Protein AF-A0A239A6Q3-F1 (afdb_monomer)

Mean predicted aligned error: 12.47 Å

InterPro domains:
  IPR002514 Transposase IS3/IS911family [PF01527] (1-65)

Nearest PDB structures (foldseek):
  5crl-assembly1_B  TM=3.903E-01  e=3.282E+00  Pseudomonas aeruginosa
  4j2n-assembly1_B  TM=4.944E-01  e=8.565E+00  Pukovnikvirus pukovnik
  6n1p-assembly1_B  TM=3.161E-01  e=7.468E+00  Streptococcus pneumoniae G54

Foldseek 3Di:
DPDDDLVVVCVVVVHDSVRVVVCCVQPVPDDPPDLVVQCSNDDVVVVVVSVVVVVVVVVVVVVVVVVVVVVVVVCVVVVDD

Solvent-accessible surface area (backbone atoms only — not comparable to full-atom values): 4908 Å² total; per-residue (Å²): 140,91,70,80,56,66,69,56,51,19,63,76,69,74,41,50,67,69,56,48,53,54,48,41,74,74,52,67,84,66,67,92,85,46,79,72,40,58,48,72,76,44,62,88,75,40,35,65,56,48,54,53,50,53,53,49,49,54,51,49,54,51,52,51,50,53,51,51,51,52,51,50,52,53,51,58,61,72,69,54,132

pLDDT: mean 80.56, std 14.89, range [45.31, 97.81]

Secondary structure (DSSP, 8-sta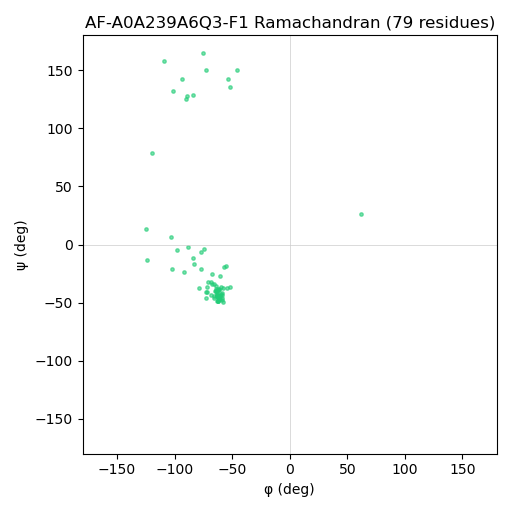te):
-----HHHHHHHHT--HHHHHHHHHHHTT--TT-THHHHHHS-TTHHHHHHHHHHHHHHHHHHHHHHHHHHHHHHHHHT--

Sequence (81 aa):
EAGLPTAELCRKHGLSPATFYKLKARYGGMDLSDDRHWNAIGPRDNGDAAEAAEDENANLKRLVADVMLYNAVLKDLLGKP

Organism: NCBI:txid1608407

Structure (mmCIF, N/CA/C/O backbone):
data_AF-A0A239A6Q3-F1
#
_entry.id   AF-A0A239A6Q3-F1
#
loop_
_atom_site.group_PDB
_atom_site.id
_atom_site.type_symbol
_atom_site.label_atom_id
_atom_site.label_alt_id
_atom_site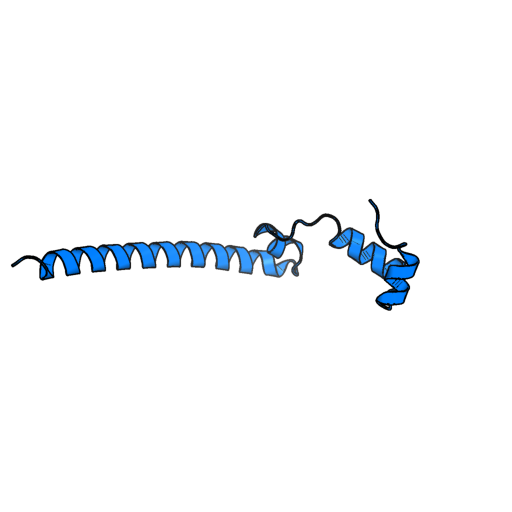.label_comp_id
_atom_site.label_asym_id
_atom_site.label_entity_id
_atom_site.label_seq_id
_atom_site.pdbx_PDB_ins_code
_atom_site.Cartn_x
_atom_site.Cartn_y
_atom_site.Cartn_z
_atom_site.occupancy
_atom_site.B_iso_or_equiv
_atom_site.auth_seq_id
_atom_site.auth_comp_id
_atom_site.auth_asym_id
_atom_site.auth_atom_id
_atom_site.pdbx_PDB_model_num
ATOM 1 N N . GLU A 1 1 ? 3.356 -18.289 -20.757 1.00 45.31 1 GLU A N 1
ATOM 2 C CA . GLU A 1 1 ? 3.862 -17.256 -21.689 1.00 45.31 1 GLU A CA 1
ATOM 3 C C . GLU A 1 1 ? 3.097 -17.278 -23.022 1.00 45.31 1 GLU A C 1
ATOM 5 O O . GLU A 1 1 ? 3.668 -17.558 -24.066 1.00 45.31 1 GLU A O 1
ATOM 10 N N . ALA A 1 2 ? 1.790 -17.013 -23.013 1.00 51.59 2 ALA A N 1
ATOM 11 C CA . ALA A 1 2 ? 1.031 -16.749 -24.240 1.00 51.59 2 ALA A CA 1
ATOM 12 C C . ALA A 1 2 ? 0.446 -15.341 -24.103 1.00 51.59 2 ALA A C 1
ATOM 14 O O . ALA A 1 2 ? -0.686 -15.161 -23.667 1.00 51.59 2 ALA A O 1
ATOM 15 N N . GLY A 1 3 ? 1.293 -14.341 -24.344 1.00 69.44 3 GLY A N 1
ATOM 16 C CA . GLY A 1 3 ? 0.934 -12.926 -24.299 1.00 69.44 3 GLY A CA 1
ATOM 17 C C . GLY A 1 3 ? 0.926 -12.317 -25.697 1.00 69.44 3 GLY A C 1
ATOM 18 O O . GLY A 1 3 ? 1.577 -12.834 -26.606 1.00 69.44 3 GLY A O 1
ATOM 19 N N . LEU A 1 4 ? 0.202 -11.204 -25.859 1.00 76.50 4 LEU A N 1
ATOM 20 C CA . LEU A 1 4 ? 0.268 -10.395 -27.077 1.00 76.50 4 LEU A CA 1
ATOM 21 C C . LEU A 1 4 ? 1.729 -10.017 -27.385 1.00 76.50 4 LEU A C 1
ATOM 23 O O . LEU A 1 4 ? 2.475 -9.678 -26.457 1.00 76.50 4 LEU A O 1
ATOM 27 N N . PRO A 1 5 ? 2.137 -9.993 -28.668 1.00 87.75 5 PRO A N 1
ATOM 28 C CA . PRO A 1 5 ? 3.441 -9.482 -29.061 1.00 87.75 5 PRO A CA 1
ATOM 29 C C . PRO A 1 5 ? 3.677 -8.079 -28.490 1.00 87.75 5 PRO A C 1
ATOM 31 O O . PRO A 1 5 ? 2.811 -7.206 -28.580 1.00 87.75 5 PRO A O 1
ATOM 34 N N . THR A 1 6 ? 4.869 -7.821 -27.944 1.00 87.12 6 THR A N 1
ATOM 35 C CA . THR A 1 6 ? 5.217 -6.522 -27.337 1.00 87.12 6 THR A CA 1
ATOM 36 C C . THR A 1 6 ? 4.935 -5.340 -28.264 1.00 87.12 6 THR A C 1
ATOM 38 O O . THR A 1 6 ? 4.475 -4.301 -27.801 1.00 87.12 6 THR A O 1
ATOM 41 N N . ALA A 1 7 ? 5.155 -5.501 -29.572 1.00 87.94 7 ALA A N 1
ATOM 42 C CA . ALA A 1 7 ? 4.863 -4.474 -30.570 1.00 87.94 7 ALA A CA 1
ATOM 43 C C . ALA A 1 7 ? 3.368 -4.110 -30.631 1.00 87.94 7 ALA A C 1
ATOM 45 O O . ALA A 1 7 ? 3.014 -2.938 -30.757 1.00 87.94 7 ALA A O 1
ATOM 46 N N . GLU A 1 8 ? 2.487 -5.099 -30.496 1.00 88.94 8 GLU A N 1
ATOM 47 C CA . GLU A 1 8 ? 1.044 -4.888 -30.493 1.00 88.94 8 GLU A CA 1
ATOM 48 C C . GLU A 1 8 ? 0.584 -4.205 -29.205 1.00 88.94 8 GLU A C 1
ATOM 50 O O . GLU A 1 8 ? -0.214 -3.270 -29.251 1.00 88.94 8 GLU A O 1
ATOM 55 N N . LEU A 1 9 ? 1.150 -4.607 -28.067 1.00 88.69 9 LEU A N 1
ATOM 56 C CA . LEU A 1 9 ? 0.885 -3.979 -26.777 1.00 88.69 9 LEU A CA 1
ATOM 57 C C . LEU A 1 9 ? 1.350 -2.514 -26.758 1.00 88.69 9 LEU A C 1
ATOM 59 O O . LEU A 1 9 ? 0.614 -1.627 -26.331 1.00 88.69 9 LEU A O 1
ATOM 63 N N . CYS A 1 10 ? 2.541 -2.248 -27.296 1.00 92.81 10 CYS A N 1
ATOM 64 C CA . CYS A 1 10 ? 3.074 -0.898 -27.459 1.00 92.81 10 CYS A CA 1
ATOM 65 C C . CYS A 1 10 ? 2.143 -0.033 -28.318 1.00 92.81 10 CYS A C 1
ATOM 67 O O . CYS A 1 10 ? 1.761 1.057 -27.899 1.00 92.81 10 CYS A O 1
ATOM 69 N N . ARG A 1 11 ? 1.692 -0.547 -29.471 1.00 92.88 11 ARG A N 1
ATOM 70 C CA . ARG A 1 11 ? 0.746 0.153 -30.353 1.00 92.88 11 ARG A CA 1
ATOM 71 C C . ARG A 1 11 ? -0.601 0.409 -29.677 1.00 92.88 11 ARG A C 1
ATOM 73 O O . ARG A 1 11 ? -1.128 1.511 -29.779 1.00 92.88 11 ARG A O 1
ATOM 80 N N . LYS A 1 12 ? -1.148 -0.590 -28.981 1.00 92.25 12 LYS A N 1
ATOM 81 C CA . LYS A 1 12 ? -2.444 -0.504 -28.294 1.00 92.25 12 LYS A CA 1
ATOM 82 C C . LYS A 1 12 ? -2.449 0.558 -27.193 1.00 92.25 12 LYS A C 1
ATOM 84 O O . LYS A 1 12 ? -3.452 1.238 -27.015 1.00 92.25 12 LYS A O 1
ATOM 89 N N . HIS A 1 13 ? -1.342 0.689 -26.467 1.00 90.62 13 HIS A N 1
ATOM 90 C CA . HIS A 1 13 ? -1.230 1.590 -25.319 1.00 90.62 13 HIS A CA 1
ATOM 91 C C . HIS A 1 13 ? -0.460 2.885 -25.620 1.00 90.62 13 HIS A C 1
ATOM 93 O O . HIS A 1 13 ? -0.188 3.650 -24.700 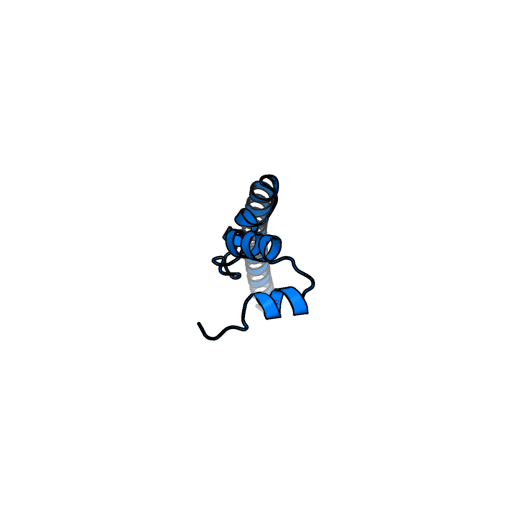1.00 90.62 13 HIS A O 1
ATOM 99 N N . GLY A 1 14 ? -0.096 3.139 -26.884 1.00 93.25 14 GLY A N 1
ATOM 100 C CA . GLY A 1 14 ? 0.672 4.328 -27.273 1.00 93.25 14 GLY A CA 1
ATOM 101 C C . GLY A 1 14 ? 2.063 4.399 -26.631 1.00 93.25 14 GLY A C 1
ATOM 102 O O . GLY A 1 14 ? 2.604 5.483 -26.432 1.00 93.25 14 GLY A O 1
ATOM 103 N N . LEU A 1 15 ? 2.638 3.250 -26.271 1.00 92.69 15 LEU A N 1
ATOM 104 C CA . LEU A 1 15 ? 3.944 3.159 -25.629 1.00 92.69 15 LEU A CA 1
ATOM 105 C C . LEU A 1 15 ? 5.031 2.942 -26.676 1.00 92.69 15 LEU A C 1
ATOM 107 O O . LEU A 1 15 ? 4.867 2.169 -27.618 1.00 92.69 15 LEU A O 1
ATOM 111 N N . SER A 1 16 ? 6.192 3.560 -26.468 1.00 93.25 16 SER A N 1
ATOM 112 C CA . SER A 1 16 ? 7.390 3.131 -27.185 1.00 93.25 16 SER A CA 1
ATOM 113 C C . SER A 1 16 ? 7.874 1.779 -26.629 1.00 93.25 16 SER A C 1
ATOM 115 O O . SER A 1 16 ? 7.729 1.534 -25.424 1.00 93.25 16 SER A O 1
ATOM 117 N N . PRO A 1 17 ? 8.515 0.920 -27.444 1.00 91.38 17 PRO A N 1
ATOM 118 C CA . PRO A 1 17 ? 9.129 -0.314 -26.952 1.00 91.38 17 PRO A CA 1
ATOM 119 C C . PRO A 1 17 ? 10.127 -0.072 -25.811 1.00 91.38 17 PRO A C 1
ATOM 121 O O . PRO A 1 17 ? 10.161 -0.829 -24.844 1.00 91.38 17 PRO A O 1
ATOM 124 N N . ALA A 1 18 ? 10.891 1.023 -25.879 1.00 92.88 18 ALA A N 1
ATOM 125 C CA . ALA A 1 18 ? 11.827 1.412 -24.827 1.00 92.88 18 ALA A CA 1
ATOM 126 C C . ALA A 1 18 ? 11.108 1.714 -23.500 1.00 92.88 18 ALA A C 1
ATOM 128 O O . ALA A 1 18 ? 11.519 1.234 -22.443 1.00 92.88 18 ALA A O 1
ATOM 129 N N . THR A 1 19 ? 9.996 2.453 -23.553 1.00 90.19 19 THR A N 1
ATOM 130 C CA . THR A 1 19 ? 9.159 2.727 -22.377 1.00 90.19 19 THR A CA 1
ATOM 131 C C . THR A 1 19 ? 8.563 1.439 -21.821 1.00 90.19 19 THR A C 1
ATOM 133 O O . THR A 1 19 ? 8.602 1.229 -20.611 1.00 90.19 19 THR A O 1
ATOM 136 N N . PHE A 1 20 ? 8.066 0.549 -22.684 1.00 91.56 20 PHE A N 1
ATOM 137 C CA . PHE A 1 20 ? 7.509 -0.732 -22.260 1.00 91.56 20 PHE A CA 1
ATOM 138 C C . PHE A 1 20 ? 8.528 -1.572 -21.485 1.00 91.56 20 PHE A C 1
ATOM 140 O O . PHE A 1 20 ? 8.227 -2.024 -20.384 1.00 91.56 20 PHE A O 1
ATOM 147 N N . TYR A 1 21 ? 9.747 -1.741 -22.004 1.00 91.00 21 TYR A N 1
ATOM 148 C CA . TYR A 1 21 ? 10.772 -2.516 -21.301 1.00 91.00 21 TYR A CA 1
ATOM 149 C C . TYR A 1 21 ? 11.261 -1.833 -20.021 1.00 91.00 21 T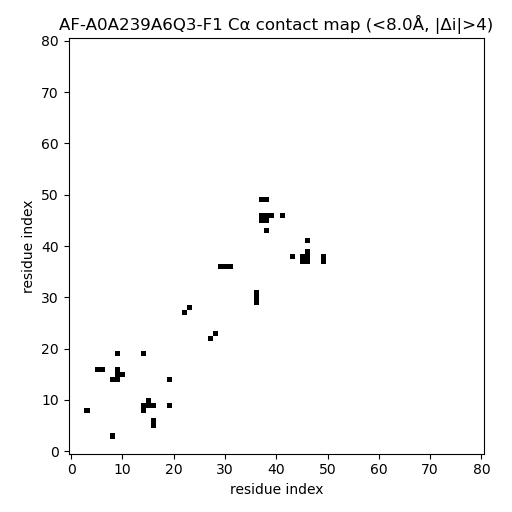YR A C 1
ATOM 151 O O . TYR A 1 21 ? 11.521 -2.525 -19.041 1.00 91.00 21 TYR A O 1
ATOM 159 N N . LYS A 1 22 ? 11.303 -0.494 -19.973 1.00 88.81 22 LYS A N 1
ATOM 160 C CA . LYS A 1 22 ? 11.589 0.250 -18.736 1.00 88.81 22 LYS A CA 1
ATOM 161 C C . LYS A 1 22 ? 10.532 -0.016 -17.658 1.00 88.81 22 LYS A C 1
ATOM 163 O O . LYS A 1 22 ? 10.881 -0.249 -16.504 1.00 88.81 22 LYS A O 1
ATOM 168 N N . LEU A 1 23 ? 9.251 -0.015 -18.030 1.00 85.88 23 LEU A N 1
ATOM 169 C CA . LEU A 1 23 ? 8.152 -0.347 -17.120 1.00 85.88 23 LEU A CA 1
ATOM 170 C C . LEU A 1 23 ? 8.184 -1.829 -16.730 1.00 85.88 23 LEU A C 1
ATOM 172 O O . LEU A 1 23 ? 8.076 -2.148 -15.554 1.00 85.88 23 LEU A O 1
ATOM 176 N N . LYS A 1 24 ? 8.414 -2.741 -17.679 1.00 85.12 24 LYS A N 1
ATOM 177 C CA . LYS A 1 24 ? 8.533 -4.178 -17.404 1.00 85.12 24 LYS A CA 1
ATOM 178 C C . LYS A 1 24 ? 9.699 -4.492 -16.462 1.00 85.12 24 LYS A C 1
ATOM 180 O O . LYS A 1 24 ? 9.542 -5.325 -15.583 1.00 85.12 24 LYS A O 1
ATOM 185 N N . ALA A 1 25 ? 10.840 -3.821 -16.599 1.00 82.75 25 ALA A N 1
ATOM 186 C CA . ALA A 1 25 ? 11.967 -3.985 -15.683 1.00 82.75 25 ALA A CA 1
ATOM 187 C C . ALA A 1 25 ? 11.657 -3.451 -14.276 1.00 82.75 25 ALA A C 1
ATOM 189 O O . ALA A 1 25 ? 12.124 -4.019 -13.295 1.00 82.75 25 ALA A O 1
ATOM 190 N N . ARG A 1 26 ? 10.860 -2.378 -14.176 1.00 77.44 26 ARG A N 1
ATOM 191 C CA . ARG A 1 26 ? 10.471 -1.791 -12.889 1.00 77.44 26 ARG A CA 1
ATOM 192 C C . ARG A 1 26 ? 9.349 -2.556 -12.191 1.00 77.44 26 ARG A C 1
ATOM 194 O O . ARG A 1 26 ? 9.388 -2.638 -10.978 1.00 77.44 26 ARG A O 1
ATOM 201 N N . TYR A 1 27 ? 8.372 -3.083 -12.925 1.00 76.06 27 TYR A N 1
ATOM 202 C CA . TYR A 1 27 ? 7.118 -3.600 -12.356 1.00 76.06 27 TYR A CA 1
ATOM 203 C C . TYR A 1 27 ? 6.812 -5.062 -12.728 1.00 76.06 27 TYR A C 1
ATOM 205 O O . TYR A 1 27 ? 5.926 -5.673 -12.149 1.00 76.06 27 TYR A O 1
ATOM 213 N N . GLY A 1 28 ? 7.509 -5.648 -13.706 1.00 76.12 28 GLY A N 1
ATOM 214 C CA . GLY A 1 28 ? 7.129 -6.922 -14.335 1.00 76.12 28 GLY A CA 1
ATOM 215 C C . GLY A 1 28 ? 7.374 -8.190 -13.511 1.00 76.12 28 GLY A C 1
ATOM 216 O O . GLY A 1 28 ? 7.025 -9.266 -13.984 1.00 76.12 28 GLY A O 1
ATOM 217 N N . GLY A 1 29 ? 7.973 -8.077 -12.324 1.00 70.75 29 GLY A N 1
ATOM 218 C CA . GLY A 1 29 ? 8.172 -9.180 -11.375 1.00 70.75 29 GLY A CA 1
ATOM 219 C C . GLY A 1 29 ? 7.613 -8.894 -9.980 1.00 70.75 29 GLY A C 1
ATOM 220 O O . GLY A 1 29 ? 7.976 -9.591 -9.039 1.00 70.75 29 GLY A O 1
ATOM 221 N N . MET A 1 30 ? 6.796 -7.846 -9.832 1.00 66.38 30 MET A N 1
ATOM 222 C CA . MET A 1 30 ? 6.191 -7.478 -8.552 1.00 66.38 30 MET A CA 1
ATOM 223 C C . MET A 1 30 ? 4.853 -8.193 -8.375 1.00 66.38 30 MET A C 1
ATOM 225 O O . MET A 1 30 ? 3.989 -8.114 -9.249 1.00 66.38 30 MET A O 1
ATOM 229 N N . ASP A 1 31 ? 4.692 -8.871 -7.240 1.00 62.97 31 ASP A N 1
ATOM 230 C CA . ASP A 1 31 ? 3.405 -9.400 -6.795 1.00 62.97 31 ASP A CA 1
ATOM 231 C C . ASP A 1 31 ? 2.629 -8.286 -6.074 1.00 62.97 31 ASP A C 1
ATOM 233 O O . ASP A 1 31 ? 3.176 -7.599 -5.210 1.00 62.97 31 ASP A O 1
ATOM 237 N N . LEU A 1 32 ? 1.374 -8.053 -6.467 1.00 61.03 32 LEU A N 1
ATOM 238 C CA . LEU A 1 32 ? 0.602 -6.869 -6.059 1.00 61.03 32 LEU A CA 1
ATOM 239 C C . LE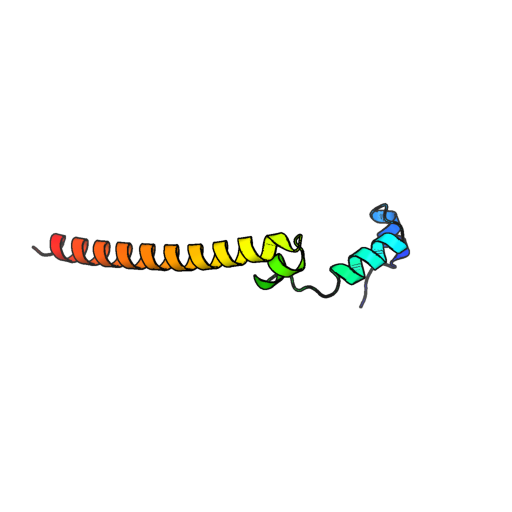U A 1 32 ? 0.054 -6.958 -4.624 1.00 61.03 32 LEU A C 1
ATOM 241 O O . LEU A 1 32 ? -0.543 -5.990 -4.155 1.00 61.03 32 LEU A O 1
ATOM 245 N N . SER A 1 33 ? 0.207 -8.101 -3.953 1.00 61.25 33 SER A N 1
ATOM 246 C CA . SER A 1 33 ? -0.491 -8.428 -2.704 1.00 61.25 33 SER A CA 1
ATOM 247 C C . SER A 1 33 ? 0.296 -8.200 -1.412 1.00 61.25 33 SER A C 1
ATOM 249 O O . SER A 1 33 ? -0.275 -8.415 -0.349 1.00 61.25 33 SER A O 1
ATOM 251 N N . ASP A 1 34 ? 1.577 -7.827 -1.467 1.00 56.28 34 ASP A N 1
ATOM 252 C CA . ASP A 1 34 ? 2.427 -7.725 -0.269 1.00 56.28 34 ASP A CA 1
ATOM 253 C C . ASP A 1 34 ? 2.563 -6.258 0.168 1.00 56.28 34 ASP A C 1
ATOM 255 O O . ASP A 1 34 ? 2.878 -5.415 -0.660 1.00 56.28 34 ASP A O 1
ATOM 259 N N . ASP A 1 35 ? 2.383 -5.916 1.445 1.00 54.50 35 ASP A N 1
ATOM 260 C CA . ASP A 1 35 ? 2.492 -4.522 1.933 1.00 54.50 35 ASP A CA 1
ATOM 261 C C . ASP A 1 35 ? 3.900 -3.926 1.687 1.00 54.50 35 ASP A C 1
ATOM 263 O O . ASP A 1 35 ? 4.074 -2.750 1.353 1.00 54.50 35 ASP A O 1
ATOM 267 N N . ARG A 1 36 ? 4.910 -4.808 1.636 1.00 54.50 36 ARG A N 1
ATOM 268 C CA . ARG A 1 36 ? 6.283 -4.519 1.176 1.00 54.50 36 ARG A CA 1
ATOM 269 C C . ARG A 1 36 ? 6.360 -3.961 -0.251 1.00 54.50 36 ARG A C 1
ATOM 271 O O . ARG A 1 36 ? 7.367 -3.357 -0.621 1.00 54.50 36 ARG A O 1
ATOM 278 N N . HIS A 1 37 ? 5.318 -4.152 -1.056 1.00 57.69 37 HIS A N 1
ATOM 279 C CA . HIS A 1 37 ? 5.189 -3.631 -2.410 1.00 57.69 37 HIS A CA 1
ATOM 280 C C . HIS A 1 37 ? 5.099 -2.106 -2.404 1.00 57.69 37 HIS A C 1
ATOM 282 O O . HIS A 1 37 ? 5.829 -1.483 -3.167 1.00 57.69 37 HIS A O 1
ATOM 288 N N . TRP A 1 38 ? 4.311 -1.481 -1.519 1.00 57.44 38 TRP A N 1
ATOM 289 C CA . TRP A 1 38 ? 4.187 -0.015 -1.485 1.00 57.44 38 TRP A CA 1
ATOM 290 C C . TRP A 1 38 ? 5.549 0.672 -1.273 1.00 57.44 38 TRP A C 1
ATOM 292 O O . TRP A 1 38 ? 5.875 1.647 -1.960 1.00 57.44 38 TRP A O 1
ATOM 302 N N . ASN A 1 39 ? 6.402 0.058 -0.449 1.00 56.78 39 ASN A N 1
ATOM 303 C CA . ASN A 1 39 ? 7.773 0.503 -0.173 1.00 56.78 39 ASN A CA 1
ATOM 304 C C . ASN A 1 39 ? 8.714 0.386 -1.382 1.00 56.78 39 ASN A C 1
ATOM 306 O O . ASN A 1 39 ? 9.695 1.122 -1.475 1.00 56.78 39 ASN A O 1
ATOM 310 N N . ALA A 1 40 ? 8.424 -0.512 -2.327 1.00 57.16 40 ALA A N 1
ATOM 311 C CA . ALA A 1 40 ? 9.257 -0.765 -3.504 1.00 57.16 40 ALA A CA 1
ATOM 312 C C . ALA A 1 40 ? 8.868 0.076 -4.738 1.00 57.16 40 ALA A C 1
ATOM 314 O O . ALA A 1 40 ? 9.699 0.285 -5.627 1.00 57.16 40 ALA A O 1
ATOM 315 N N . ILE A 1 41 ? 7.620 0.555 -4.824 1.00 62.00 41 ILE A N 1
ATOM 316 C CA . ILE A 1 41 ? 7.112 1.318 -5.982 1.00 62.00 41 ILE A CA 1
ATOM 317 C C . ILE A 1 41 ? 7.036 2.833 -5.775 1.00 62.00 41 ILE A C 1
ATOM 319 O O . ILE A 1 41 ? 7.054 3.564 -6.777 1.00 62.00 41 ILE A O 1
ATOM 323 N N . GLY A 1 42 ? 7.006 3.310 -4.530 1.00 61.72 42 GLY A N 1
ATOM 324 C CA . GLY A 1 42 ? 7.023 4.736 -4.205 1.00 61.72 42 GLY A CA 1
ATOM 325 C C . GLY A 1 42 ? 8.398 5.409 -4.375 1.00 61.72 42 GLY A C 1
ATOM 326 O O . GLY A 1 42 ? 9.420 4.729 -4.495 1.00 61.72 42 GLY A O 1
ATOM 327 N N . PRO A 1 43 ? 8.456 6.755 -4.407 1.00 62.00 43 PRO A N 1
ATOM 328 C CA . PRO A 1 43 ? 9.665 7.508 -4.062 1.00 62.00 43 PRO A CA 1
ATOM 329 C C . PRO A 1 43 ? 10.297 6.955 -2.770 1.00 62.00 43 PRO A C 1
ATOM 331 O O . PRO A 1 43 ? 9.583 6.425 -1.922 1.00 62.00 43 PRO A O 1
ATOM 334 N N . ARG A 1 44 ? 11.626 7.046 -2.613 1.00 60.22 44 ARG A N 1
ATOM 335 C CA . ARG A 1 44 ? 12.386 6.461 -1.476 1.00 60.22 44 ARG A CA 1
ATOM 336 C C . ARG A 1 44 ? 11.888 6.917 -0.093 1.00 60.22 44 ARG A C 1
ATOM 338 O O . ARG A 1 44 ? 12.178 6.281 0.906 1.00 60.22 44 ARG A O 1
ATOM 345 N N . ASP A 1 45 ? 11.146 8.006 -0.093 1.00 59.47 45 ASP A N 1
ATOM 346 C CA . ASP A 1 45 ? 10.492 8.744 0.975 1.00 59.47 45 ASP A CA 1
ATOM 347 C C . ASP A 1 45 ? 9.107 8.181 1.371 1.00 59.47 45 ASP A C 1
ATOM 349 O O . ASP A 1 45 ? 8.582 8.534 2.423 1.00 59.47 45 ASP A O 1
ATOM 353 N N . ASN A 1 46 ? 8.529 7.255 0.595 1.00 64.31 46 ASN A N 1
ATOM 354 C CA . ASN A 1 46 ? 7.273 6.582 0.953 1.00 64.31 46 ASN A CA 1
ATOM 355 C C . ASN A 1 46 ? 7.458 5.387 1.899 1.00 64.31 46 ASN A C 1
ATOM 357 O O . ASN A 1 46 ? 6.470 4.954 2.487 1.00 64.31 46 ASN A O 1
ATOM 361 N N . GLY A 1 47 ? 8.678 4.850 2.030 1.00 68.31 47 GLY A N 1
ATOM 362 C CA . GLY A 1 47 ? 8.959 3.704 2.904 1.00 68.31 47 GLY A CA 1
ATOM 363 C C . GLY A 1 47 ? 8.679 4.020 4.373 1.00 68.31 47 GLY A C 1
ATOM 364 O O . GLY A 1 47 ? 7.920 3.308 5.022 1.00 68.31 47 GLY A O 1
ATOM 365 N N . ASP A 1 48 ? 9.191 5.158 4.845 1.00 72.50 48 ASP A N 1
ATOM 366 C CA . ASP A 1 48 ? 9.001 5.620 6.225 1.00 72.50 48 ASP A CA 1
ATOM 367 C C . ASP A 1 48 ? 7.519 5.920 6.527 1.00 72.50 48 ASP A C 1
ATOM 369 O O . ASP A 1 48 ? 7.023 5.661 7.622 1.00 72.50 48 ASP A O 1
ATOM 373 N N . ALA A 1 49 ? 6.781 6.443 5.540 1.00 76.88 49 ALA A N 1
ATOM 374 C CA . ALA A 1 49 ? 5.353 6.729 5.677 1.00 76.88 49 ALA A CA 1
ATOM 375 C C . ALA A 1 49 ? 4.497 5.454 5.733 1.00 76.88 49 ALA A C 1
ATOM 377 O O . ALA A 1 49 ? 3.455 5.438 6.387 1.00 76.88 49 ALA A O 1
ATOM 378 N N . ALA A 1 50 ? 4.919 4.396 5.042 1.00 77.25 50 ALA A N 1
ATOM 379 C CA . ALA A 1 50 ? 4.239 3.110 5.056 1.00 77.25 50 ALA A CA 1
ATOM 380 C C . ALA A 1 50 ? 4.443 2.376 6.376 1.00 77.25 50 ALA A C 1
ATOM 382 O O . ALA A 1 50 ? 3.474 1.909 6.962 1.00 77.25 50 ALA A O 1
ATOM 383 N N . GLU A 1 51 ? 5.686 2.332 6.858 1.00 81.06 51 GLU A N 1
ATOM 384 C CA . GLU A 1 51 ? 6.034 1.737 8.147 1.00 81.06 51 GLU A CA 1
ATOM 385 C C . GLU A 1 51 ? 5.268 2.437 9.277 1.00 81.06 51 GLU A C 1
ATOM 387 O O . GLU A 1 51 ? 4.580 1.785 10.059 1.00 81.06 51 GLU A O 1
ATOM 392 N N . ALA A 1 52 ? 5.236 3.775 9.272 1.00 84.19 52 ALA A N 1
ATOM 393 C CA . ALA A 1 52 ? 4.426 4.543 10.215 1.00 84.19 52 ALA A CA 1
ATOM 394 C C . ALA A 1 52 ? 2.918 4.230 10.118 1.00 84.19 52 ALA A C 1
ATOM 396 O O . ALA A 1 52 ? 2.220 4.209 11.133 1.00 84.19 52 ALA A O 1
ATOM 397 N N . ALA A 1 53 ? 2.394 3.989 8.911 1.00 85.56 53 ALA A N 1
ATOM 398 C CA . ALA A 1 53 ? 0.991 3.628 8.718 1.00 85.56 53 ALA A CA 1
ATOM 399 C C . ALA A 1 53 ? 0.679 2.199 9.198 1.00 85.56 53 ALA A C 1
ATOM 401 O O . ALA A 1 53 ? -0.400 1.961 9.747 1.00 85.56 53 ALA A O 1
ATOM 402 N N . GLU A 1 54 ? 1.600 1.254 9.011 1.00 85.94 54 GLU A N 1
ATOM 403 C CA . GLU A 1 54 ? 1.488 -0.116 9.518 1.00 85.94 54 GLU A CA 1
ATOM 404 C C . GLU A 1 54 ? 1.512 -0.146 11.051 1.00 85.94 54 GLU A C 1
ATOM 406 O O . GLU A 1 54 ? 0.634 -0.766 11.664 1.00 85.94 54 GLU A O 1
ATOM 411 N N . ASP A 1 55 ? 2.441 0.591 11.662 1.00 90.81 55 ASP A N 1
ATOM 412 C CA . ASP A 1 55 ? 2.559 0.734 13.114 1.00 90.81 55 ASP A CA 1
ATOM 413 C C . ASP A 1 55 ? 1.300 1.355 13.726 1.00 90.81 55 ASP A C 1
ATOM 415 O O . ASP A 1 55 ? 0.738 0.834 14.697 1.00 90.81 55 ASP A O 1
ATOM 419 N N . GLU A 1 56 ? 0.795 2.437 13.131 1.00 94.25 56 GLU A N 1
ATOM 420 C CA . GLU A 1 56 ? -0.433 3.074 13.601 1.00 94.25 56 GLU A CA 1
ATOM 421 C C . GLU A 1 56 ? -1.637 2.136 13.459 1.00 94.25 56 GLU A C 1
ATOM 423 O O . GLU A 1 56 ? -2.463 2.028 14.365 1.00 94.25 56 GLU A O 1
ATOM 428 N N . ASN A 1 57 ? -1.726 1.374 12.369 1.00 94.94 57 ASN A N 1
ATOM 429 C CA . ASN A 1 57 ? -2.795 0.396 12.188 1.00 94.94 57 ASN A CA 1
ATOM 430 C C . ASN A 1 57 ? -2.728 -0.730 13.237 1.00 94.94 57 ASN A C 1
ATOM 432 O O . ASN A 1 57 ? -3.763 -1.180 13.738 1.00 94.94 57 ASN A O 1
ATOM 436 N N . ALA A 1 58 ? -1.525 -1.181 13.607 1.00 95.50 58 ALA A N 1
ATOM 437 C CA . ALA A 1 58 ? -1.336 -2.145 14.688 1.00 95.50 58 ALA A CA 1
ATOM 438 C C . ALA A 1 58 ? -1.791 -1.572 16.043 1.00 95.50 58 ALA A C 1
ATOM 440 O O . ALA A 1 58 ? -2.525 -2.241 16.781 1.00 95.50 58 ALA A O 1
ATOM 441 N N . ASN A 1 59 ? -1.436 -0.318 16.336 1.00 97.25 59 ASN A N 1
ATOM 442 C CA . ASN A 1 59 ? -1.866 0.385 17.545 1.00 97.25 59 ASN A CA 1
ATOM 443 C C . ASN A 1 59 ? -3.391 0.559 17.599 1.00 97.25 59 ASN A C 1
ATOM 445 O O . ASN A 1 59 ? -4.017 0.241 18.613 1.00 97.25 59 ASN A O 1
ATOM 449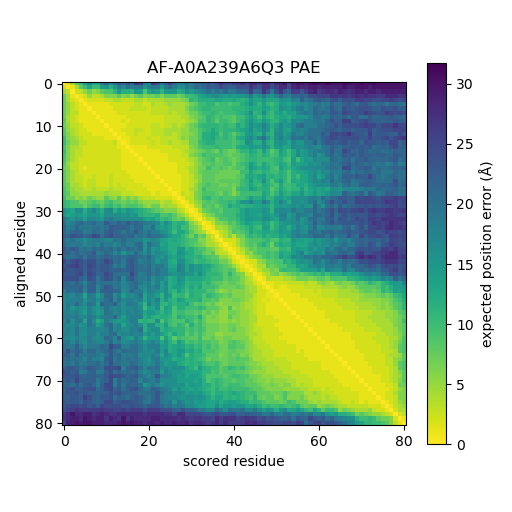 N N . LEU A 1 60 ? -4.011 0.985 16.496 1.00 97.81 60 LEU A N 1
ATOM 450 C CA . LEU A 1 60 ? -5.460 1.163 16.395 1.00 97.81 60 LEU A CA 1
ATOM 451 C C . LEU A 1 60 ? -6.208 -0.158 16.590 1.00 97.81 60 LEU A C 1
ATOM 453 O O . LEU A 1 60 ? -7.170 -0.208 17.357 1.00 97.81 60 LEU A O 1
ATOM 457 N N . LYS A 1 61 ? -5.754 -1.249 15.962 1.00 97.38 61 LYS A N 1
ATOM 458 C CA . LYS A 1 61 ? -6.346 -2.586 16.154 1.00 97.38 61 LYS A CA 1
ATOM 459 C C . LYS A 1 61 ? -6.298 -3.019 17.617 1.00 97.38 61 LYS A C 1
ATOM 461 O O . LYS A 1 61 ? -7.285 -3.554 18.122 1.00 97.38 61 LYS A O 1
ATOM 466 N N . ARG A 1 62 ? -5.181 -2.760 18.305 1.00 97.69 62 ARG A N 1
ATOM 467 C CA . ARG A 1 62 ? -5.041 -3.048 19.737 1.00 97.69 62 ARG A CA 1
ATOM 468 C C . ARG A 1 62 ? -6.025 -2.229 20.572 1.00 97.69 62 ARG A C 1
ATOM 470 O O . ARG A 1 62 ? -6.749 -2.802 21.379 1.00 97.69 62 ARG A O 1
ATOM 477 N N . LEU A 1 63 ? -6.100 -0.920 20.338 1.00 97.69 63 LEU A N 1
ATOM 478 C CA . LEU A 1 63 ? -7.011 -0.036 21.066 1.00 97.69 63 LEU A CA 1
ATOM 479 C C . LEU A 1 63 ? -8.477 -0.445 20.878 1.00 97.69 63 LEU A C 1
ATOM 481 O O . LEU A 1 63 ? -9.246 -0.481 21.838 1.00 97.69 63 LEU A O 1
ATOM 485 N N . VAL A 1 64 ? -8.863 -0.793 19.649 1.00 97.50 64 VAL A N 1
ATOM 486 C CA . VAL A 1 64 ? -10.212 -1.283 19.343 1.00 97.50 64 VAL A CA 1
ATOM 487 C C . VAL A 1 64 ? -10.504 -2.578 20.098 1.00 97.50 64 VAL A C 1
ATOM 489 O O . VAL A 1 64 ? -11.584 -2.699 20.676 1.00 97.50 64 VAL A O 1
ATOM 492 N N . ALA A 1 65 ? -9.558 -3.520 20.143 1.00 97.38 65 ALA A N 1
ATOM 493 C CA . ALA A 1 65 ? -9.720 -4.761 20.895 1.00 97.38 65 ALA A CA 1
ATOM 494 C C . ALA A 1 65 ? -9.915 -4.502 22.399 1.00 97.38 65 ALA A C 1
ATOM 496 O O . ALA A 1 65 ? -10.844 -5.052 22.994 1.00 97.38 65 ALA A O 1
ATOM 497 N N . ASP A 1 66 ? -9.113 -3.614 22.993 1.00 96.31 66 ASP A N 1
ATOM 498 C CA . ASP A 1 66 ? -9.227 -3.247 24.409 1.00 96.31 66 ASP A CA 1
ATOM 499 C C . ASP A 1 66 ? -10.594 -2.610 24.708 1.00 96.31 66 ASP A C 1
ATOM 501 O O . ASP A 1 66 ? -11.294 -3.014 25.639 1.00 96.31 66 ASP A O 1
ATOM 505 N N . VAL A 1 67 ? -11.038 -1.659 23.879 1.00 96.06 67 VAL A N 1
ATOM 506 C CA . VAL A 1 67 ? -12.351 -1.007 24.027 1.00 96.06 67 VAL A CA 1
ATOM 507 C C . VAL A 1 67 ? -13.501 -2.001 23.841 1.00 96.06 67 VAL A C 1
ATOM 509 O O . VAL A 1 67 ? -14.492 -1.945 24.572 1.00 96.06 67 VAL A O 1
ATOM 512 N N . MET A 1 68 ? -13.400 -2.925 22.884 1.00 96.88 68 MET A N 1
ATOM 513 C CA . MET A 1 68 ? -14.397 -3.982 22.698 1.00 96.88 68 MET A CA 1
ATOM 514 C C . MET A 1 68 ? -14.473 -4.907 23.915 1.00 96.88 68 MET A C 1
ATOM 516 O O . MET A 1 68 ? -15.580 -5.245 24.338 1.00 96.88 68 MET A O 1
ATOM 520 N N . LEU A 1 69 ? -13.331 -5.257 24.514 1.00 95.56 69 LEU A N 1
ATOM 521 C CA . LEU A 1 69 ? -13.277 -6.057 25.735 1.00 95.56 69 LEU A CA 1
ATOM 522 C C . LEU A 1 69 ? -13.954 -5.335 26.908 1.00 95.56 69 LEU A C 1
ATOM 524 O O . LEU A 1 69 ? -14.821 -5.916 27.559 1.00 95.56 69 LEU A O 1
ATOM 528 N N . TYR A 1 70 ? -13.636 -4.057 27.140 1.00 94.00 70 TYR A N 1
ATOM 529 C CA . TYR A 1 70 ? -14.300 -3.264 28.181 1.00 94.00 70 TYR A CA 1
ATOM 530 C C . TYR A 1 70 ? -15.810 -3.169 27.959 1.00 94.00 70 TYR A C 1
ATOM 532 O O . TYR A 1 70 ? -16.587 -3.356 28.893 1.00 94.00 70 TYR A O 1
ATOM 540 N N . ASN A 1 71 ? -16.243 -2.930 26.721 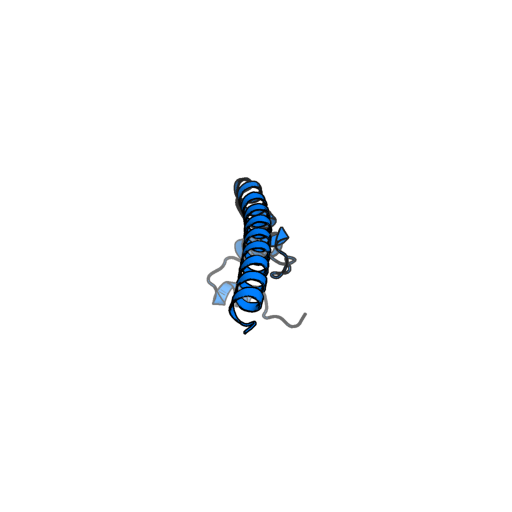1.00 93.19 71 ASN A N 1
ATOM 541 C CA . ASN A 1 71 ? -17.664 -2.874 26.388 1.00 93.19 71 ASN A CA 1
ATOM 542 C C . ASN A 1 71 ? -18.379 -4.207 26.635 1.00 93.19 71 ASN A C 1
ATOM 544 O O . ASN A 1 71 ? -19.517 -4.199 27.102 1.00 93.19 71 ASN A O 1
ATOM 548 N N . ALA A 1 72 ? -17.736 -5.338 26.334 1.00 92.69 72 ALA A N 1
ATOM 549 C CA . ALA A 1 72 ? -18.285 -6.658 26.629 1.00 92.69 72 ALA A CA 1
ATOM 550 C C . ALA A 1 72 ? -18.460 -6.855 28.143 1.00 92.69 72 ALA A C 1
ATOM 552 O O . ALA A 1 72 ? -19.553 -7.188 28.591 1.00 92.69 72 ALA A O 1
ATOM 553 N N . VAL A 1 73 ? -17.432 -6.538 28.938 1.00 92.88 73 VAL A N 1
ATOM 554 C CA . VAL A 1 73 ? -17.486 -6.637 30.407 1.00 92.88 73 VAL A CA 1
ATOM 555 C C . VAL A 1 73 ? -18.573 -5.737 31.001 1.00 92.88 73 VAL A C 1
ATOM 557 O O . VAL A 1 73 ? -19.329 -6.172 31.867 1.00 92.88 73 VAL A O 1
ATOM 560 N N . LEU A 1 74 ? -18.689 -4.489 30.535 1.00 91.31 74 LEU A N 1
ATOM 561 C CA . LEU A 1 74 ? -19.719 -3.562 31.014 1.00 91.31 74 LEU A CA 1
ATOM 562 C C . LEU A 1 74 ? -21.129 -4.066 30.695 1.00 91.31 74 LEU A C 1
ATOM 564 O O . LEU A 1 74 ? -22.011 -3.990 31.547 1.00 91.31 74 LEU A O 1
ATOM 568 N N . LYS A 1 75 ? -21.343 -4.617 29.495 1.00 90.56 75 LYS A N 1
ATOM 569 C CA . LYS A 1 75 ? -22.627 -5.225 29.123 1.00 90.56 75 LYS A CA 1
ATOM 570 C C . LYS A 1 75 ? -22.941 -6.459 29.969 1.00 90.56 75 LYS A C 1
ATOM 572 O O . LYS A 1 75 ? -24.079 -6.593 30.403 1.00 90.56 75 LYS A O 1
ATOM 577 N N . ASP A 1 76 ? -21.954 -7.300 30.264 1.00 89.69 76 ASP A N 1
ATOM 578 C CA . ASP A 1 76 ? -22.125 -8.470 31.136 1.00 89.69 76 ASP A CA 1
ATOM 579 C C . ASP A 1 76 ? -22.450 -8.087 32.587 1.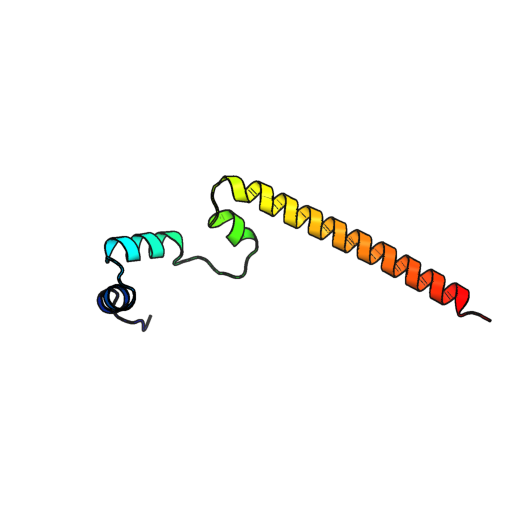00 89.69 76 ASP A C 1
ATOM 581 O O . ASP A 1 76 ? -23.189 -8.801 33.263 1.00 89.69 76 ASP A O 1
ATOM 585 N N . LEU A 1 77 ? -21.908 -6.971 33.083 1.00 87.19 77 LEU A N 1
ATOM 586 C CA . LEU A 1 77 ? -22.220 -6.446 34.416 1.00 87.19 77 LEU A CA 1
ATOM 587 C C . LEU A 1 77 ? -23.623 -5.831 34.478 1.00 87.19 77 LEU A C 1
ATOM 589 O O . LEU A 1 77 ? -24.333 -6.054 35.451 1.00 87.19 77 LEU A O 1
ATOM 593 N N . LEU A 1 78 ? -24.029 -5.088 33.444 1.00 82.50 78 LEU A N 1
ATOM 594 C CA . LEU A 1 78 ? -25.355 -4.461 33.354 1.00 82.50 78 LEU A CA 1
ATOM 595 C C . LEU A 1 78 ? -26.473 -5.454 32.989 1.00 82.50 78 LEU A C 1
ATOM 597 O O . LEU A 1 78 ? -27.643 -5.170 33.224 1.00 82.50 78 LEU A O 1
ATOM 601 N N . GLY A 1 79 ? -26.125 -6.595 32.388 1.00 72.19 79 GLY A N 1
ATOM 602 C CA . GLY A 1 79 ? -27.053 -7.652 31.982 1.00 72.19 79 GLY A CA 1
ATOM 603 C C . GLY A 1 79 ? -27.334 -8.709 33.054 1.00 72.19 79 GLY A C 1
ATOM 604 O O . GLY A 1 79 ? -28.123 -9.621 32.802 1.00 72.19 79 GLY A O 1
ATOM 605 N N . LYS A 1 80 ? -26.704 -8.620 34.231 1.00 60.97 80 LYS A N 1
ATOM 606 C CA . LYS A 1 80 ? -27.011 -9.494 35.371 1.00 60.97 80 LYS A CA 1
ATOM 607 C C . LYS A 1 80 ? -28.111 -8.847 36.230 1.00 60.97 80 LYS A C 1
ATOM 609 O O . LYS A 1 80 ? -27.935 -7.687 36.601 1.00 60.97 80 LYS A O 1
ATOM 614 N N . PRO A 1 81 ? -29.228 -9.551 36.503 1.00 56.78 81 PRO A N 1
ATOM 615 C CA . PRO A 1 81 ? -30.283 -9.062 37.390 1.00 56.78 81 PRO A CA 1
ATOM 616 C C . PRO A 1 81 ? -29.814 -8.926 38.843 1.00 56.78 81 PRO A C 1
ATOM 618 O O . PRO A 1 81 ? -28.867 -9.650 39.236 1.00 56.78 81 PRO A O 1
#
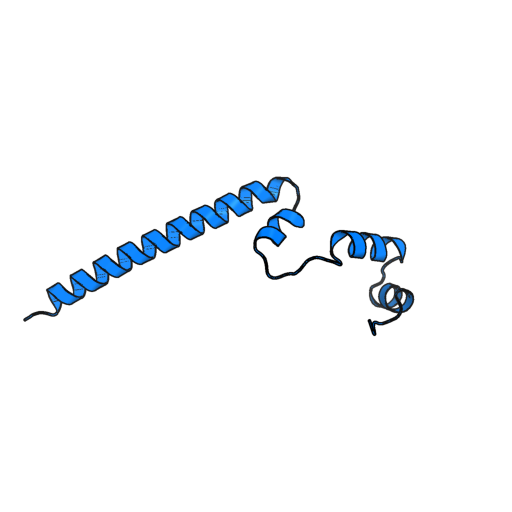
Radius of gyration: 23.89 Å; Cα contacts (8 Å, |Δi|>4): 24; chains: 1; bounding box: 43×26×68 Å